Protein AF-A0A8C5RPC0-F1 (afdb_monomer)

Organism: Laticauda laticaudata (NCBI:txid8630)

pLDDT: mean 81.7, std 13.79, range [37.16, 93.25]

Solvent-accessible surface area (backbone atoms only — not comparable to full-atom values): 6625 Å² total; per-residue (Å²): 135,62,69,68,51,56,52,49,50,53,52,47,67,56,48,51,57,50,50,48,52,50,52,52,57,62,66,57,53,70,77,71,58,96,79,59,61,38,75,39,79,45,80,39,41,80,82,69,53,46,61,59,50,50,57,53,56,67,73,53,63,81,51,57,27,46,32,38,38,38,34,34,68,88,19,61,70,55,50,54,51,50,52,56,49,50,55,62,43,36,78,78,39,76,86,63,50,73,48,76,37,55,45,54,96,73,68,95,54,88,66,129

InterPro domains:
  IPR013969 Oligosaccharide biosynthesis protein Alg14-like [PF08660] (40-92)
  IPR013969 Oligosaccharide biosynthesis protein Alg14-like [PTHR12154] (12-91)

Sequence (112 aa):
MEWSFWAKLGVSVLFFPLLILFVLRLLKRHPAAPNADVKLLVVAGSGGHTTEILRLLNSLSKKYCPRHYVLADSDKMSEEKIHSFEQKRAAKYPDSSVSFYTYLSDCSYFVK

Structure (mmCIF, N/CA/C/O backbone):
data_AF-A0A8C5RPC0-F1
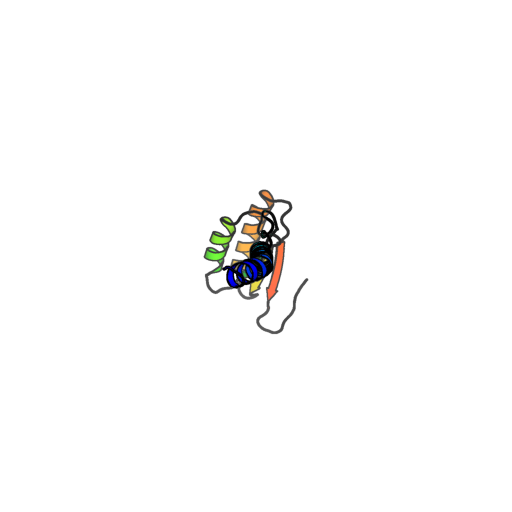#
_entry.id   AF-A0A8C5RPC0-F1
#
loop_
_atom_site.group_PDB
_atom_site.id
_atom_site.type_symbol
_atom_site.label_atom_id
_atom_site.label_alt_id
_atom_site.label_comp_id
_atom_site.label_asym_id
_atom_site.label_entity_id
_atom_site.label_seq_id
_atom_site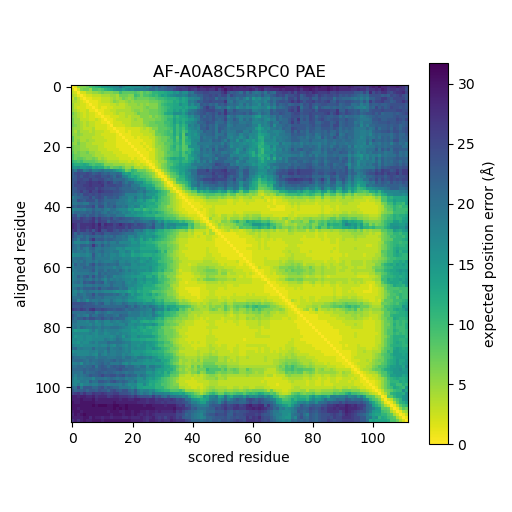.pdbx_PDB_ins_code
_atom_site.Cartn_x
_atom_site.Cartn_y
_atom_site.Cartn_z
_atom_site.occupancy
_atom_site.B_iso_or_equiv
_atom_site.auth_seq_id
_atom_site.auth_comp_id
_atom_site.auth_asym_id
_atom_site.auth_atom_id
_atom_site.pdbx_PDB_model_num
ATOM 1 N N . MET A 1 1 ? 50.118 -1.944 -48.973 1.00 58.25 1 MET A N 1
ATOM 2 C CA . MET A 1 1 ? 49.271 -0.951 -48.285 1.00 58.25 1 MET A CA 1
ATOM 3 C C . MET A 1 1 ? 47.875 -1.527 -48.108 1.00 58.25 1 MET A C 1
ATOM 5 O O . MET A 1 1 ? 47.279 -1.971 -49.079 1.00 58.25 1 MET A O 1
ATOM 9 N N . GLU A 1 2 ? 47.426 -1.564 -46.854 1.00 67.62 2 GLU A N 1
ATOM 10 C CA . GLU A 1 2 ? 46.028 -1.476 -46.404 1.00 67.62 2 GLU A CA 1
ATOM 11 C C . GLU A 1 2 ? 45.009 -2.627 -46.609 1.00 67.62 2 GLU A C 1
ATOM 13 O O . GLU A 1 2 ? 43.829 -2.414 -46.351 1.00 67.62 2 GLU A O 1
ATOM 18 N N . TRP A 1 3 ? 45.378 -3.878 -46.928 1.00 71.56 3 TRP A N 1
ATOM 19 C CA . TRP A 1 3 ? 44.406 -5.003 -46.831 1.00 71.56 3 TRP A CA 1
ATOM 20 C C . TRP A 1 3 ? 43.861 -5.198 -45.406 1.00 71.56 3 TRP A C 1
ATOM 22 O O . TRP A 1 3 ? 42.695 -5.531 -45.195 1.00 71.56 3 TRP A O 1
ATOM 32 N N . SER A 1 4 ? 44.700 -4.917 -44.411 1.00 78.56 4 SER A N 1
ATOM 33 C CA . SER A 1 4 ? 44.324 -4.910 -42.999 1.00 78.56 4 SER A CA 1
ATOM 34 C C . SER A 1 4 ? 43.337 -3.791 -42.654 1.00 78.56 4 SER A C 1
ATOM 36 O O . SER A 1 4 ? 42.554 -3.946 -41.719 1.00 78.56 4 SER A O 1
ATOM 38 N N . PHE A 1 5 ? 43.342 -2.685 -43.401 1.00 82.19 5 PHE A N 1
ATOM 39 C CA . PHE A 1 5 ? 42.429 -1.564 -43.196 1.00 82.19 5 PHE A CA 1
ATOM 40 C C . PHE A 1 5 ? 41.013 -1.930 -43.638 1.00 82.19 5 PHE A C 1
ATOM 42 O O . PHE A 1 5 ? 40.069 -1.791 -42.863 1.00 82.19 5 PHE A O 1
ATOM 49 N N . TRP A 1 6 ? 40.875 -2.509 -44.833 1.00 83.31 6 TRP A N 1
ATOM 50 C CA . TRP A 1 6 ? 39.589 -2.980 -45.352 1.00 83.31 6 TRP A CA 1
ATOM 51 C C . TRP A 1 6 ? 39.000 -4.122 -44.519 1.00 83.31 6 TRP A C 1
ATOM 53 O O . TRP A 1 6 ? 37.798 -4.131 -44.256 1.00 83.31 6 TRP A O 1
ATOM 63 N N . ALA A 1 7 ? 39.839 -5.034 -44.016 1.00 84.00 7 ALA A N 1
ATOM 64 C CA . ALA A 1 7 ? 39.399 -6.088 -43.102 1.00 84.00 7 ALA A CA 1
ATOM 65 C C . ALA A 1 7 ? 38.876 -5.521 -41.767 1.00 84.00 7 ALA A C 1
ATOM 67 O O . ALA A 1 7 ? 37.814 -5.924 -41.293 1.00 84.00 7 ALA A O 1
ATOM 68 N N . LYS A 1 8 ? 39.579 -4.543 -41.178 1.00 84.81 8 LYS A N 1
ATOM 69 C CA . LYS A 1 8 ? 39.144 -3.870 -39.942 1.00 84.81 8 LYS A CA 1
ATOM 70 C C . LYS A 1 8 ? 37.864 -3.063 -40.146 1.00 84.81 8 LYS A C 1
ATOM 72 O O . LYS A 1 8 ? 36.995 -3.090 -39.278 1.00 84.81 8 LYS A O 1
ATOM 77 N N . LEU A 1 9 ? 37.727 -2.388 -41.288 1.00 87.88 9 LEU A N 1
ATOM 78 C CA . LEU A 1 9 ? 36.501 -1.680 -41.650 1.00 87.88 9 LEU A CA 1
ATOM 79 C C . LEU A 1 9 ? 35.321 -2.644 -41.785 1.00 87.88 9 LEU A C 1
ATOM 81 O O . LEU A 1 9 ? 34.273 -2.379 -41.206 1.00 87.88 9 LEU A O 1
ATOM 85 N N . GLY A 1 10 ? 35.499 -3.784 -42.456 1.00 85.25 10 GLY A N 1
ATOM 86 C CA . GLY A 1 10 ? 34.449 -4.797 -42.591 1.00 85.25 10 GLY A CA 1
ATOM 87 C C . GLY A 1 10 ? 33.988 -5.365 -41.246 1.00 85.25 10 GLY A C 1
ATOM 88 O O . GLY A 1 10 ? 32.790 -5.419 -40.973 1.00 85.25 10 GLY A O 1
ATOM 89 N N . VAL A 1 11 ? 34.930 -5.723 -40.365 1.00 85.94 11 VAL A N 1
ATOM 90 C CA . VAL A 1 11 ? 34.608 -6.234 -39.020 1.00 85.94 11 VAL A CA 1
ATOM 91 C C . VAL A 1 11 ? 33.934 -5.158 -38.167 1.00 85.94 11 VAL A C 1
ATOM 93 O O . VAL A 1 11 ? 32.940 -5.444 -37.506 1.00 85.94 11 VAL A O 1
ATOM 96 N N . SER A 1 12 ? 34.417 -3.915 -38.216 1.00 87.50 12 SER A N 1
ATOM 97 C CA . SER A 1 12 ? 33.817 -2.789 -37.491 1.00 87.50 12 SER A CA 1
ATOM 98 C C . SER A 1 12 ? 32.385 -2.513 -37.959 1.00 87.50 12 SER A C 1
ATOM 100 O O . SER A 1 12 ? 31.479 -2.406 -37.137 1.00 87.50 12 SER A O 1
ATOM 102 N N . VAL A 1 13 ? 32.145 -2.502 -39.274 1.00 89.88 13 VAL A N 1
ATOM 103 C CA . VAL A 1 13 ? 30.812 -2.291 -39.862 1.00 89.88 13 VAL A CA 1
ATOM 104 C C . VAL A 1 13 ? 29.832 -3.404 -39.493 1.00 89.88 13 VAL A C 1
ATOM 106 O O . VAL A 1 13 ? 28.640 -3.133 -39.416 1.00 89.88 13 VAL A O 1
ATOM 109 N N . LEU A 1 14 ? 30.292 -4.628 -39.216 1.00 86.25 14 LEU A N 1
ATOM 110 C CA . LEU A 1 14 ? 29.420 -5.713 -38.753 1.00 86.25 14 LEU A CA 1
ATOM 111 C C . LEU A 1 14 ? 29.203 -5.680 -37.229 1.00 86.25 14 LEU A C 1
ATOM 113 O O . LEU A 1 14 ? 28.090 -5.882 -36.743 1.00 86.25 14 LEU A O 1
ATOM 117 N N . PHE A 1 15 ? 30.259 -5.408 -36.463 1.00 88.69 15 PHE A N 1
ATOM 118 C CA . PHE A 1 15 ? 30.241 -5.478 -35.001 1.00 88.69 15 PHE A CA 1
ATOM 119 C C . PHE A 1 15 ? 29.575 -4.256 -34.362 1.00 88.69 15 PHE A C 1
ATOM 121 O O . PHE A 1 15 ? 28.863 -4.386 -33.369 1.00 88.69 15 PHE A O 1
ATOM 128 N N . PHE A 1 16 ? 29.759 -3.070 -34.941 1.00 89.25 16 PHE A N 1
ATOM 129 C CA . PHE A 1 16 ? 29.185 -1.821 -34.446 1.00 89.25 16 PHE A CA 1
ATOM 130 C C . PHE A 1 16 ? 27.643 -1.807 -34.462 1.00 89.25 16 PHE A C 1
ATOM 132 O O . PHE A 1 16 ? 27.062 -1.495 -33.422 1.00 89.25 16 PHE A O 1
ATOM 139 N N . PRO A 1 17 ? 26.932 -2.209 -35.540 1.00 90.50 17 PRO A N 1
ATOM 140 C CA . PRO A 1 17 ? 25.475 -2.316 -35.505 1.00 90.50 17 PRO A CA 1
ATOM 141 C C . PRO A 1 17 ? 24.997 -3.452 -34.597 1.00 90.50 17 PRO A C 1
ATOM 143 O O . PRO A 1 17 ? 23.963 -3.297 -33.956 1.00 90.50 17 PRO A O 1
ATOM 146 N N . LEU A 1 18 ? 25.740 -4.560 -34.471 1.00 90.50 18 LEU A N 1
ATOM 147 C CA . LEU A 1 18 ? 25.431 -5.619 -33.500 1.00 90.50 18 LEU A CA 1
ATOM 148 C C . LEU A 1 18 ? 25.525 -5.107 -32.057 1.00 90.50 18 LEU A C 1
ATOM 150 O O . LEU A 1 18 ? 24.620 -5.358 -31.261 1.00 90.50 18 LEU A O 1
ATOM 154 N N . LEU A 1 19 ? 26.570 -4.342 -31.734 1.00 90.06 19 LEU A N 1
ATOM 155 C CA . LEU A 1 19 ? 26.754 -3.711 -30.429 1.00 90.06 19 LEU A CA 1
ATOM 156 C C . LEU A 1 19 ? 25.667 -2.664 -30.165 1.00 90.06 19 LEU A C 1
ATOM 158 O O . LEU A 1 19 ? 25.077 -2.664 -29.088 1.00 90.06 19 LEU A O 1
ATOM 162 N N . ILE A 1 20 ? 25.343 -1.826 -31.154 1.00 90.06 20 ILE A N 1
ATOM 163 C CA . ILE A 1 20 ? 24.242 -0.860 -31.059 1.00 90.06 20 ILE A CA 1
ATOM 164 C C . ILE A 1 20 ? 22.918 -1.588 -30.828 1.00 90.06 20 ILE A C 1
ATOM 166 O O . ILE A 1 20 ? 22.184 -1.226 -29.917 1.00 90.06 20 ILE A O 1
ATOM 170 N N . LEU A 1 21 ? 22.607 -2.640 -31.588 1.00 89.62 21 LEU A N 1
ATOM 171 C CA . LEU A 1 21 ? 21.383 -3.423 -31.406 1.00 89.62 21 LEU A CA 1
ATOM 172 C C . LEU A 1 21 ? 21.338 -4.096 -30.031 1.00 89.62 21 LEU A C 1
ATOM 174 O O . LEU A 1 21 ? 20.282 -4.108 -29.400 1.00 89.62 21 LEU A O 1
ATOM 178 N N . PHE A 1 22 ? 22.460 -4.626 -29.545 1.00 88.81 22 PHE A N 1
ATOM 179 C CA . PHE A 1 22 ? 22.569 -5.222 -28.215 1.00 88.81 22 PHE A CA 1
ATOM 180 C C . PHE A 1 22 ? 22.325 -4.184 -27.113 1.00 88.81 22 PHE A C 1
ATOM 182 O O . PHE A 1 22 ? 21.480 -4.395 -26.244 1.00 88.81 22 PHE A O 1
ATOM 189 N N . VAL A 1 23 ? 22.976 -3.022 -27.199 1.00 89.00 23 VAL A N 1
ATOM 190 C CA . VAL A 1 23 ? 22.792 -1.905 -26.262 1.00 89.00 23 VAL A CA 1
ATOM 191 C C . VAL A 1 23 ? 21.365 -1.364 -26.329 1.00 89.00 23 VAL A C 1
ATOM 193 O O . VAL A 1 23 ? 20.744 -1.175 -25.290 1.00 89.00 23 VAL A O 1
ATOM 196 N N . LEU A 1 24 ? 20.783 -1.201 -27.519 1.00 86.06 24 LEU A N 1
ATOM 197 C CA . LEU A 1 24 ? 19.386 -0.794 -27.684 1.00 86.06 24 LEU A CA 1
ATOM 198 C C . LEU A 1 24 ? 18.414 -1.829 -27.111 1.00 86.06 24 LEU A C 1
ATOM 200 O O . LEU A 1 24 ? 17.385 -1.442 -26.568 1.00 86.06 24 LEU A O 1
ATOM 204 N N . ARG A 1 25 ? 18.714 -3.132 -27.181 1.00 84.94 25 ARG A N 1
ATOM 205 C CA . ARG A 1 25 ? 17.908 -4.171 -26.517 1.00 84.94 25 ARG A CA 1
ATOM 206 C C . ARG A 1 25 ? 18.032 -4.115 -24.994 1.00 84.94 25 ARG A C 1
ATOM 208 O O . ARG A 1 25 ? 17.025 -4.298 -24.318 1.00 84.94 25 ARG A O 1
ATOM 215 N N . LEU A 1 26 ? 19.219 -3.824 -24.461 1.00 80.81 26 LEU A N 1
ATOM 216 C CA . LEU A 1 26 ? 19.425 -3.636 -23.020 1.00 80.81 26 LEU A CA 1
ATOM 217 C C . LEU A 1 26 ? 18.770 -2.347 -22.498 1.00 80.81 26 LEU A C 1
ATOM 219 O O . LEU A 1 26 ? 18.200 -2.351 -21.408 1.00 80.81 26 LEU A O 1
ATOM 223 N N . LEU A 1 27 ? 18.801 -1.267 -23.282 1.00 75.50 27 LEU A N 1
ATOM 224 C CA . LEU A 1 27 ? 18.148 0.013 -22.981 1.00 75.50 27 LEU A CA 1
ATOM 225 C C . LEU A 1 27 ? 16.631 -0.034 -23.196 1.00 75.50 27 LEU A C 1
ATOM 227 O O . LEU A 1 27 ? 15.900 0.674 -22.515 1.00 75.50 27 LEU A O 1
ATOM 231 N N . LYS A 1 28 ? 16.138 -0.924 -24.067 1.00 70.75 28 LYS A N 1
ATOM 232 C CA . LYS A 1 28 ? 14.721 -1.316 -24.155 1.00 70.75 28 LYS A CA 1
ATOM 233 C C . LYS A 1 28 ? 14.261 -2.168 -22.965 1.00 70.75 28 LYS A C 1
ATOM 235 O O . LYS A 1 28 ? 13.198 -2.784 -23.044 1.00 70.75 28 LYS A O 1
ATOM 240 N N . ARG A 1 29 ? 14.999 -2.202 -21.846 1.00 59.97 29 ARG A N 1
ATOM 241 C CA . ARG A 1 29 ? 14.388 -2.539 -20.556 1.00 59.97 29 ARG A CA 1
ATOM 242 C C . ARG A 1 29 ? 13.195 -1.612 -20.391 1.00 59.97 29 ARG A C 1
ATOM 244 O O . ARG A 1 29 ? 13.364 -0.400 -20.321 1.00 59.97 29 ARG A O 1
ATOM 251 N N . HIS A 1 30 ? 12.013 -2.220 -20.466 1.00 57.56 30 HIS A N 1
ATOM 252 C CA . HIS A 1 30 ? 10.717 -1.563 -20.470 1.00 57.56 30 HIS A CA 1
ATOM 253 C C . HIS A 1 30 ? 10.750 -0.312 -19.592 1.00 57.56 30 HIS A C 1
ATOM 255 O O . HIS A 1 30 ? 11.093 -0.448 -18.413 1.00 57.56 30 HIS A O 1
ATOM 261 N N . PRO A 1 31 ? 10.389 0.883 -20.103 1.00 56.97 31 PRO A N 1
ATOM 262 C CA . PRO A 1 31 ? 10.024 1.953 -19.197 1.00 56.97 31 PRO A CA 1
ATOM 263 C C . PRO A 1 31 ? 8.895 1.374 -18.349 1.00 56.97 31 PRO A C 1
ATOM 265 O O . PRO A 1 31 ? 7.819 1.080 -18.875 1.00 56.97 31 PRO A O 1
ATOM 268 N N . ALA A 1 32 ? 9.180 1.091 -17.073 1.00 58.53 32 ALA A N 1
ATOM 269 C CA . ALA A 1 32 ? 8.160 0.720 -16.110 1.00 58.53 32 ALA A CA 1
ATOM 270 C C . ALA A 1 32 ? 7.110 1.813 -16.246 1.00 58.53 32 ALA A C 1
ATOM 272 O O . ALA A 1 32 ? 7.444 2.987 -16.067 1.00 58.53 32 ALA A O 1
ATOM 273 N N . ALA A 1 33 ? 5.931 1.446 -16.759 1.00 61.69 33 ALA A N 1
ATOM 274 C CA . ALA A 1 33 ? 4.995 2.430 -17.267 1.00 61.69 33 ALA A CA 1
ATOM 275 C C . ALA A 1 33 ? 4.810 3.492 -16.174 1.00 61.69 33 ALA A C 1
ATOM 277 O O . ALA A 1 33 ? 4.496 3.126 -15.039 1.00 61.69 33 ALA A O 1
ATOM 278 N N . PRO A 1 34 ? 5.059 4.782 -16.461 1.00 60.59 34 PRO A N 1
ATOM 279 C CA . PRO A 1 34 ? 5.201 5.802 -15.418 1.00 60.59 34 PRO A CA 1
ATOM 280 C C . PRO A 1 34 ? 3.937 5.962 -14.554 1.00 60.59 34 PRO A C 1
ATOM 282 O O . PRO A 1 34 ? 3.980 6.574 -13.484 1.00 60.59 34 PRO A O 1
ATOM 285 N N . ASN A 1 35 ? 2.822 5.372 -14.994 1.00 61.50 35 ASN A N 1
ATOM 286 C CA . ASN A 1 35 ? 1.520 5.369 -14.344 1.00 61.50 35 ASN A CA 1
ATOM 287 C C . ASN A 1 35 ? 0.907 3.963 -14.217 1.00 61.50 35 ASN A C 1
ATOM 289 O O . ASN A 1 35 ? -0.311 3.856 -14.138 1.00 61.50 35 ASN A O 1
ATOM 293 N N . ALA A 1 36 ? 1.708 2.891 -14.232 1.00 68.25 36 ALA A N 1
ATOM 294 C CA . ALA A 1 36 ? 1.175 1.581 -13.875 1.00 68.25 36 ALA A CA 1
ATOM 295 C C . ALA A 1 36 ? 0.844 1.549 -12.382 1.00 68.25 36 ALA A C 1
ATOM 297 O O . ALA A 1 36 ? 1.677 1.877 -11.534 1.00 68.25 36 ALA A O 1
ATOM 298 N N . ASP A 1 37 ? -0.380 1.131 -12.097 1.00 82.31 37 ASP A N 1
ATOM 299 C CA . ASP A 1 37 ? -0.835 0.829 -10.755 1.00 82.31 37 ASP A CA 1
ATOM 300 C C . ASP A 1 37 ? -0.053 -0.377 -10.201 1.00 82.31 37 ASP A C 1
ATOM 302 O O . ASP A 1 37 ? 0.082 -1.425 -10.842 1.00 82.31 37 ASP A O 1
ATOM 306 N N . VAL A 1 38 ? 0.520 -0.199 -9.012 1.00 87.81 38 VAL A N 1
ATOM 307 C CA . VAL A 1 38 ? 1.326 -1.185 -8.296 1.00 87.81 38 VAL A CA 1
ATOM 308 C C . VAL A 1 38 ? 0.444 -1.886 -7.272 1.00 87.81 38 VAL A C 1
ATOM 310 O O . VAL A 1 38 ? -0.068 -1.269 -6.337 1.00 87.81 38 VAL A O 1
ATOM 313 N N . LYS A 1 39 ? 0.319 -3.205 -7.416 1.00 89.62 39 LYS A N 1
ATOM 314 C CA . LYS A 1 39 ? -0.374 -4.056 -6.445 1.00 89.62 39 LYS A CA 1
ATOM 315 C C . LYS A 1 39 ? 0.409 -4.084 -5.136 1.00 89.62 39 LYS A C 1
ATOM 317 O O . LYS A 1 39 ? 1.610 -4.350 -5.146 1.00 89.62 39 LYS A O 1
ATOM 322 N N . LEU A 1 40 ? -0.272 -3.841 -4.023 1.00 91.25 40 LEU A N 1
ATOM 323 C CA . LEU A 1 40 ? 0.345 -3.764 -2.703 1.00 91.25 40 LEU A CA 1
ATOM 324 C C . LEU A 1 40 ? -0.315 -4.770 -1.757 1.00 91.25 40 LEU A C 1
ATOM 326 O O . LEU A 1 40 ? -1.534 -4.796 -1.631 1.00 91.25 40 LEU A O 1
ATOM 330 N N . LEU A 1 41 ? 0.500 -5.600 -1.107 1.00 92.50 41 LEU A N 1
ATOM 331 C CA . LEU A 1 41 ? 0.076 -6.572 -0.101 1.00 92.50 41 LEU A CA 1
ATOM 332 C C . LEU A 1 41 ? 0.600 -6.124 1.263 1.00 92.50 41 LEU A C 1
ATOM 334 O O . LEU A 1 41 ? 1.785 -5.822 1.399 1.00 92.50 41 LEU A O 1
ATOM 338 N N . VAL A 1 42 ? -0.271 -6.091 2.261 1.00 90.94 42 VAL A N 1
ATOM 339 C CA . VAL A 1 42 ? 0.047 -5.691 3.631 1.00 90.94 42 VAL A CA 1
ATOM 340 C C . VAL A 1 42 ? -0.330 -6.826 4.552 1.00 90.94 42 VAL A C 1
ATOM 342 O O . VAL A 1 42 ? -1.481 -7.240 4.569 1.00 90.94 42 VAL A O 1
ATOM 345 N N . VAL A 1 43 ? 0.629 -7.297 5.337 1.00 90.06 43 VAL A N 1
ATOM 346 C CA . VAL A 1 43 ? 0.400 -8.298 6.378 1.00 90.06 43 VAL A CA 1
ATOM 347 C C . VAL A 1 43 ? 0.429 -7.586 7.725 1.00 90.06 43 VAL A C 1
ATOM 349 O O . VAL A 1 43 ? 1.385 -6.864 8.012 1.00 90.06 43 VAL A O 1
ATOM 352 N N . ALA A 1 44 ? -0.610 -7.762 8.533 1.00 89.31 44 ALA A N 1
ATOM 353 C CA . ALA A 1 44 ? -0.741 -7.155 9.850 1.00 89.31 44 ALA A CA 1
ATOM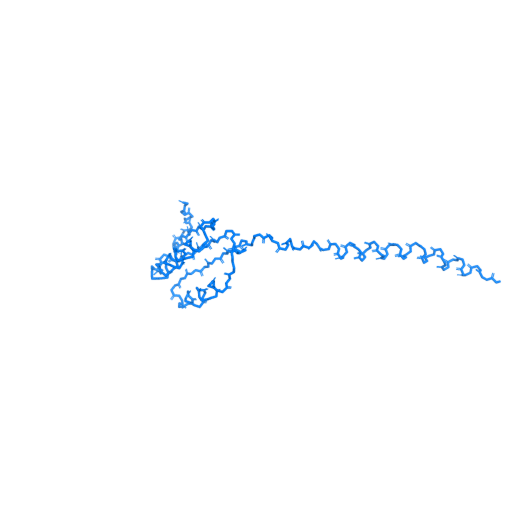 354 C C . ALA A 1 44 ? -1.155 -8.191 10.902 1.00 89.31 44 ALA A C 1
ATOM 356 O O . ALA A 1 44 ? -1.913 -9.120 10.627 1.00 89.31 44 ALA A O 1
ATOM 357 N N . GLY A 1 45 ? -0.643 -8.017 12.117 1.00 86.69 45 GLY A N 1
ATOM 358 C CA . GLY A 1 45 ? -0.878 -8.895 13.260 1.00 86.69 45 GLY A CA 1
ATOM 359 C C . GLY A 1 45 ? -0.290 -8.301 14.542 1.00 86.69 45 GLY A C 1
ATOM 360 O O . GLY A 1 45 ? 0.317 -7.228 14.509 1.00 86.69 45 GLY A O 1
ATOM 361 N N . SER A 1 46 ? -0.426 -9.016 15.664 1.00 79.56 46 SER A N 1
ATOM 362 C CA . SER A 1 46 ? -0.248 -8.479 17.030 1.00 79.56 46 SER A CA 1
ATOM 363 C C . SER A 1 46 ? 1.176 -8.066 17.415 1.00 79.56 46 SER A C 1
ATOM 365 O O . SER A 1 46 ? 1.394 -7.586 18.526 1.00 79.56 46 SER A O 1
ATOM 367 N N . GLY A 1 47 ? 2.152 -8.209 16.516 1.00 76.50 47 GLY A N 1
ATOM 368 C CA . GLY A 1 47 ? 3.570 -7.902 16.740 1.00 76.50 47 GLY A CA 1
ATOM 369 C C . GLY A 1 47 ? 3.911 -6.413 16.886 1.00 76.50 47 GLY A C 1
ATOM 370 O O . GLY A 1 47 ? 5.079 -6.056 16.814 1.00 76.50 47 GLY A O 1
ATOM 371 N N . GLY A 1 48 ? 2.922 -5.529 17.044 1.00 79.69 48 GLY A N 1
ATOM 372 C CA . GLY A 1 48 ? 3.124 -4.100 17.306 1.00 79.69 48 GLY A CA 1
ATOM 373 C C . GLY A 1 48 ? 3.470 -3.245 16.084 1.00 79.69 48 GLY A C 1
ATOM 374 O O . GLY A 1 48 ? 3.300 -2.037 16.154 1.00 79.69 48 GLY A O 1
ATOM 375 N N . HIS A 1 49 ? 3.855 -3.843 14.953 1.00 88.44 49 HIS A N 1
ATOM 376 C CA . HIS A 1 49 ? 4.316 -3.112 13.763 1.00 88.44 49 HIS A CA 1
ATOM 377 C C . HIS A 1 49 ? 3.216 -2.520 12.872 1.00 88.44 49 HIS A C 1
ATOM 379 O O . HIS A 1 49 ? 3.503 -1.747 11.951 1.00 88.44 49 HIS A O 1
ATOM 385 N N . THR A 1 50 ? 1.947 -2.867 13.103 1.00 90.06 50 THR A N 1
ATOM 386 C CA . THR A 1 50 ? 0.824 -2.387 12.282 1.00 90.06 50 THR A CA 1
ATOM 387 C C . THR A 1 50 ? 0.788 -0.859 12.209 1.00 90.06 50 THR A C 1
ATOM 389 O O . THR A 1 50 ? 0.470 -0.288 11.167 1.00 90.06 50 THR A O 1
ATOM 392 N N . THR A 1 51 ? 1.145 -0.169 13.292 1.00 89.62 51 THR A N 1
ATOM 393 C CA . THR A 1 51 ? 1.141 1.297 13.349 1.00 89.62 51 THR A CA 1
ATOM 394 C C . THR A 1 51 ? 2.190 1.93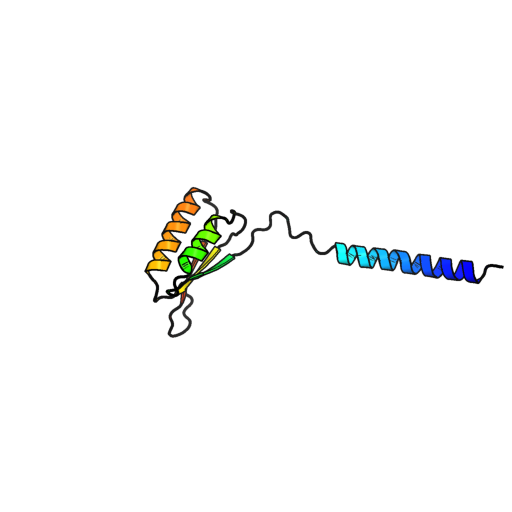9 12.449 1.00 89.62 51 THR A C 1
ATOM 396 O O . THR A 1 51 ? 1.897 2.922 11.764 1.00 89.62 51 THR A O 1
ATOM 399 N N . GLU A 1 52 ? 3.395 1.384 12.406 1.00 92.06 52 GLU A N 1
ATOM 400 C CA . GLU A 1 52 ? 4.497 1.832 11.559 1.00 92.06 52 GLU A CA 1
ATOM 401 C C . GLU A 1 52 ? 4.160 1.583 10.090 1.00 92.06 52 GLU A C 1
ATOM 403 O O . GLU A 1 52 ? 4.363 2.462 9.249 1.00 92.06 52 GLU A O 1
ATOM 408 N N . ILE A 1 53 ? 3.554 0.429 9.797 1.00 92.62 53 ILE A N 1
ATOM 409 C CA . ILE A 1 53 ? 3.060 0.087 8.462 1.00 92.62 53 ILE A CA 1
ATOM 410 C C . ILE A 1 53 ? 1.972 1.073 8.025 1.00 92.62 53 ILE A C 1
ATOM 412 O O . ILE A 1 53 ? 2.062 1.635 6.936 1.00 92.62 53 ILE A O 1
ATOM 416 N 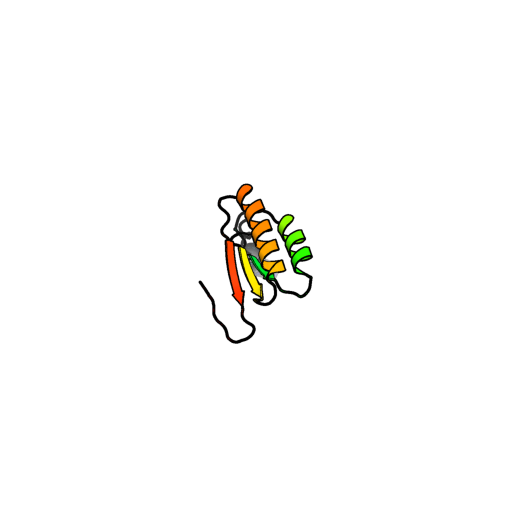N . LEU A 1 54 ? 0.979 1.366 8.868 1.00 92.19 54 LEU A N 1
ATOM 417 C CA . LEU A 1 54 ? -0.063 2.353 8.558 1.00 92.19 54 LEU A CA 1
ATOM 418 C C . LEU A 1 54 ? 0.516 3.756 8.335 1.00 92.19 54 LEU A C 1
ATOM 420 O O . LEU A 1 54 ? 0.092 4.473 7.424 1.00 92.19 54 LEU A O 1
ATOM 424 N N . ARG A 1 55 ? 1.524 4.145 9.122 1.00 91.94 55 ARG A N 1
ATOM 425 C CA . ARG A 1 55 ? 2.230 5.420 8.942 1.00 91.94 55 ARG A CA 1
ATOM 426 C C . ARG A 1 55 ? 2.949 5.481 7.594 1.00 91.94 55 ARG A C 1
ATOM 428 O O . ARG A 1 55 ? 2.908 6.526 6.945 1.00 91.94 55 ARG A O 1
ATOM 435 N N . LEU A 1 56 ? 3.560 4.379 7.161 1.00 92.69 56 LEU A N 1
ATOM 436 C CA . LEU A 1 56 ? 4.166 4.254 5.836 1.00 92.69 56 LEU A CA 1
ATOM 437 C C . LEU A 1 56 ? 3.104 4.309 4.727 1.00 92.69 56 LEU A C 1
ATOM 439 O O . LEU A 1 56 ? 3.238 5.079 3.783 1.00 92.69 56 LEU A O 1
ATOM 443 N N . LEU A 1 57 ? 2.007 3.561 4.851 1.00 91.75 57 LEU A N 1
ATOM 444 C CA . LEU A 1 57 ? 0.916 3.554 3.868 1.00 91.75 57 LEU A CA 1
ATOM 445 C C . LEU A 1 57 ? 0.287 4.940 3.679 1.00 91.75 57 LEU A C 1
ATOM 447 O O . LEU A 1 57 ? -0.152 5.286 2.579 1.00 91.75 57 LEU A O 1
ATOM 451 N N . ASN A 1 58 ? 0.269 5.760 4.730 1.00 90.94 58 ASN A N 1
ATOM 452 C CA . ASN A 1 58 ? -0.233 7.127 4.655 1.00 90.94 58 ASN A CA 1
ATOM 453 C C . ASN A 1 58 ? 0.605 8.028 3.731 1.00 90.94 58 ASN A C 1
ATOM 455 O O . ASN A 1 58 ? 0.050 8.931 3.104 1.00 90.94 58 ASN A O 1
ATOM 459 N N . SER A 1 59 ? 1.916 7.788 3.612 1.00 90.12 59 SER A N 1
ATOM 460 C CA . SER A 1 59 ? 2.782 8.553 2.704 1.00 90.12 59 SER A CA 1
ATOM 461 C C . SER A 1 59 ? 2.741 8.044 1.258 1.00 90.12 59 SER A C 1
ATOM 463 O O . SER A 1 59 ? 3.144 8.765 0.343 1.00 90.12 59 SER A O 1
ATOM 465 N N . LEU A 1 60 ? 2.207 6.840 1.019 1.00 89.50 60 LEU A N 1
ATOM 466 C CA . LEU A 1 60 ? 2.046 6.285 -0.325 1.00 89.50 60 LEU A CA 1
ATOM 467 C C . LEU A 1 60 ? 0.883 6.939 -1.086 1.00 89.50 60 LEU A C 1
ATOM 469 O O . LEU A 1 60 ? -0.175 7.248 -0.530 1.00 89.50 60 LEU A O 1
ATOM 473 N N . SER A 1 61 ? 1.049 7.094 -2.401 1.00 87.56 61 SER A N 1
ATOM 474 C CA . SER A 1 61 ? 0.063 7.700 -3.310 1.00 87.56 61 SER A CA 1
ATOM 475 C C . SER A 1 61 ? -1.006 6.704 -3.802 1.00 87.56 61 SER A C 1
ATOM 477 O O . SER A 1 61 ? -0.962 5.515 -3.484 1.00 87.56 61 SER A O 1
ATOM 479 N N . LYS A 1 62 ? -1.983 7.175 -4.599 1.00 86.38 62 LYS A N 1
ATOM 480 C CA . LYS A 1 62 ? -3.035 6.329 -5.213 1.00 86.38 62 LYS A CA 1
ATOM 481 C C . LYS A 1 62 ? -2.469 5.247 -6.145 1.00 86.38 62 LYS A C 1
ATOM 483 O O . LYS A 1 62 ? -3.122 4.229 -6.306 1.00 86.38 62 LYS A O 1
ATOM 488 N N . LYS A 1 63 ? -1.249 5.414 -6.678 1.00 87.06 63 LYS A N 1
ATOM 489 C CA . LYS A 1 63 ? -0.608 4.443 -7.588 1.00 87.06 63 LYS A CA 1
ATOM 490 C C . LYS A 1 63 ? -0.434 3.055 -6.971 1.00 87.06 63 LYS A C 1
ATOM 492 O O . LYS A 1 63 ? -0.274 2.089 -7.694 1.00 87.06 63 LYS A O 1
ATOM 497 N N . TYR A 1 64 ? -0.455 2.945 -5.645 1.00 88.25 64 TYR A N 1
ATOM 498 C CA . TYR A 1 64 ? -0.378 1.668 -4.943 1.00 88.25 64 TYR A CA 1
ATOM 499 C C . TYR A 1 64 ? -1.786 1.093 -4.726 1.00 88.25 64 TYR A C 1
ATOM 501 O O . TYR A 1 64 ? -2.282 1.057 -3.595 1.00 88.25 64 TYR A O 1
ATOM 509 N N . CYS A 1 65 ? -2.459 0.748 -5.825 1.00 84.06 65 CYS A N 1
ATOM 510 C CA . CYS A 1 65 ? -3.744 0.048 -5.861 1.00 84.06 65 CYS A C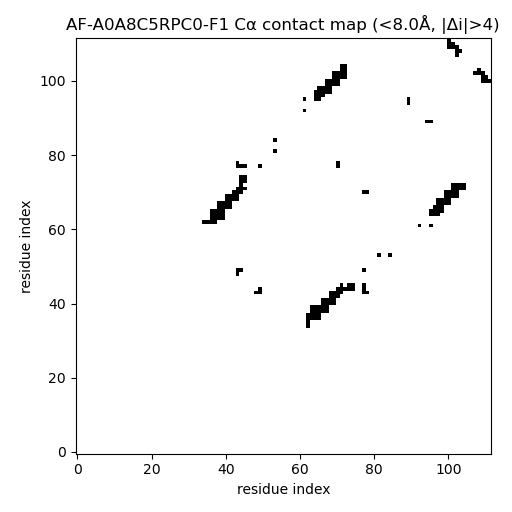A 1
ATOM 511 C C . CYS A 1 65 ? -3.675 -1.086 -6.904 1.00 84.06 65 CYS A C 1
ATOM 513 O O . CYS A 1 65 ? -2.927 -0.959 -7.866 1.00 84.06 65 CYS A O 1
ATOM 515 N N . PRO A 1 66 ? -4.448 -2.178 -6.771 1.00 89.12 66 PRO A N 1
ATOM 516 C CA . PRO A 1 66 ? -5.232 -2.582 -5.602 1.00 89.12 66 PRO A CA 1
ATOM 517 C C . PRO A 1 66 ? -4.367 -2.839 -4.358 1.00 89.12 66 PRO A C 1
ATOM 519 O O . PRO A 1 66 ? -3.196 -3.218 -4.472 1.00 89.12 66 PRO A O 1
ATOM 522 N N . ARG A 1 67 ? -4.954 -2.639 -3.172 1.00 91.31 67 ARG A N 1
ATOM 523 C CA . ARG A 1 67 ? -4.342 -2.986 -1.877 1.00 91.31 67 ARG A CA 1
ATOM 524 C C . ARG A 1 67 ? -4.999 -4.234 -1.298 1.00 91.31 67 ARG A C 1
ATOM 526 O O . ARG A 1 67 ? -6.220 -4.310 -1.217 1.00 91.31 67 ARG A O 1
ATOM 533 N N . HIS A 1 68 ? -4.195 -5.194 -0.873 1.00 92.19 68 HIS A N 1
ATOM 534 C CA . HIS A 1 68 ? -4.647 -6.429 -0.249 1.00 92.19 68 HIS A CA 1
ATOM 535 C C . HIS A 1 68 ? -4.116 -6.488 1.180 1.00 92.19 68 HIS A C 1
ATOM 537 O O . HIS A 1 68 ? -2.909 -6.403 1.390 1.00 92.19 68 HIS A O 1
ATOM 543 N N . TYR A 1 69 ? -5.009 -6.624 2.150 1.00 91.12 69 TYR A N 1
ATOM 544 C CA . TYR A 1 69 ? -4.678 -6.737 3.563 1.00 91.12 69 TYR A CA 1
ATOM 545 C C . TYR A 1 69 ? -4.821 -8.179 4.015 1.00 91.12 69 TYR A C 1
ATOM 547 O O . TYR A 1 69 ? -5.811 -8.830 3.708 1.00 91.12 69 TYR A O 1
ATOM 555 N N . VAL A 1 70 ? -3.825 -8.659 4.740 1.00 90.69 70 VAL A N 1
ATOM 556 C CA . VAL A 1 70 ? -3.751 -9.986 5.331 1.00 90.69 70 VAL A CA 1
ATOM 557 C C . VAL A 1 70 ? -3.644 -9.791 6.834 1.00 90.69 70 VAL A C 1
ATOM 559 O O . VAL A 1 70 ? -2.649 -9.258 7.317 1.00 90.69 70 VAL A O 1
ATOM 562 N N . LEU A 1 71 ? -4.688 -10.167 7.555 1.00 88.75 71 LEU A N 1
ATOM 563 C CA . LEU A 1 71 ? -4.864 -9.907 8.975 1.00 88.75 71 LEU A CA 1
ATOM 564 C C . LEU A 1 71 ? -4.755 -11.216 9.754 1.00 88.75 71 LEU A C 1
ATOM 566 O O . LEU A 1 71 ? -5.310 -12.237 9.346 1.00 88.75 71 LEU A O 1
ATOM 570 N N . ALA A 1 72 ? -4.042 -11.193 10.874 1.00 87.75 72 ALA A N 1
ATOM 571 C CA . ALA A 1 72 ? -4.069 -12.293 11.828 1.00 87.75 72 ALA A CA 1
ATOM 572 C C . ALA A 1 72 ? -5.395 -12.278 12.605 1.00 87.75 72 ALA A C 1
ATOM 574 O O . ALA A 1 72 ? -5.761 -11.244 13.160 1.00 87.75 72 ALA A O 1
ATOM 575 N N . ASP A 1 73 ? -6.065 -13.429 12.712 1.00 84.12 73 ASP A N 1
ATOM 576 C CA . ASP A 1 73 ? -7.327 -13.566 13.468 1.00 84.12 73 ASP A CA 1
ATOM 577 C C . ASP A 1 73 ? -7.188 -13.168 14.955 1.00 84.12 73 ASP A C 1
ATOM 579 O O . ASP A 1 73 ? -8.120 -12.683 15.596 1.00 84.12 73 ASP A O 1
ATOM 583 N N . SER A 1 74 ? -5.979 -13.302 15.507 1.00 82.62 74 SER A N 1
ATOM 584 C CA . SER A 1 74 ? -5.673 -12.916 16.885 1.00 82.62 74 SER A CA 1
ATOM 585 C C . SER A 1 74 ? -5.608 -11.401 17.125 1.00 82.62 74 SER A C 1
ATOM 587 O O . SER A 1 74 ? -5.624 -10.985 18.285 1.00 82.62 74 SER A O 1
ATOM 589 N N . ASP A 1 75 ? -5.532 -10.562 16.084 1.00 83.75 75 ASP A N 1
ATOM 590 C CA . ASP A 1 75 ? -5.291 -9.119 16.219 1.00 83.75 75 ASP A CA 1
ATOM 591 C C . ASP A 1 75 ? -6.418 -8.235 15.662 1.00 83.75 75 ASP A C 1
ATOM 593 O O . ASP A 1 75 ? -6.265 -7.490 14.687 1.00 83.75 75 ASP A O 1
ATOM 597 N N . LYS A 1 76 ? -7.547 -8.257 16.376 1.00 85.25 76 LYS A N 1
ATOM 598 C CA . LYS A 1 76 ? -8.727 -7.418 16.104 1.00 85.25 76 LYS A CA 1
ATOM 599 C C . LYS A 1 76 ? -8.448 -5.917 16.214 1.00 85.25 76 LYS A C 1
ATOM 601 O O . LYS A 1 76 ? -9.029 -5.115 15.490 1.00 85.25 76 LYS A O 1
ATOM 606 N N . MET A 1 77 ? -7.525 -5.511 17.091 1.00 87.94 77 MET A N 1
ATOM 607 C CA . MET A 1 77 ? -7.183 -4.092 17.244 1.00 87.94 77 MET A CA 1
ATOM 608 C C . MET A 1 77 ? -6.483 -3.545 15.999 1.00 87.94 77 MET A C 1
ATOM 610 O O . MET A 1 77 ? -6.715 -2.400 15.604 1.00 87.94 77 MET A O 1
ATOM 614 N N . SER A 1 78 ? -5.591 -4.328 15.391 1.00 87.06 78 SER A N 1
ATOM 615 C CA . SER A 1 78 ? -4.957 -3.947 14.129 1.00 87.06 78 SER A CA 1
ATOM 616 C C . SER A 1 78 ? -5.941 -3.947 12.967 1.00 87.06 78 SER A C 1
ATOM 618 O O . SER A 1 78 ? -5.884 -3.029 12.149 1.00 87.06 78 SER A O 1
ATOM 620 N N . GLU A 1 79 ? -6.862 -4.909 12.912 1.00 89.88 79 GLU A N 1
ATOM 621 C CA . GLU A 1 79 ? -7.941 -4.946 11.917 1.00 89.88 79 GLU A CA 1
ATOM 622 C C . GLU A 1 79 ? -8.771 -3.653 11.935 1.00 89.88 79 GLU A C 1
ATOM 624 O O . GLU A 1 79 ? -8.873 -2.964 10.915 1.00 89.88 79 GLU A O 1
ATOM 629 N N . GLU A 1 80 ? -9.272 -3.247 13.103 1.00 91.06 80 GLU A N 1
ATOM 630 C CA . GLU A 1 80 ? -10.053 -2.013 13.256 1.00 91.06 80 GLU A CA 1
ATOM 631 C C . GLU A 1 80 ? -9.259 -0.763 12.837 1.00 91.06 80 GLU A C 1
ATOM 633 O O . GLU A 1 80 ? -9.773 0.131 12.148 1.00 91.06 80 GLU A O 1
ATOM 638 N N . LYS A 1 81 ? -7.968 -0.698 13.192 1.00 91.62 81 LYS A N 1
ATOM 639 C CA . LYS A 1 81 ? -7.080 0.403 12.782 1.00 91.62 81 LYS A CA 1
ATOM 640 C C . LYS A 1 81 ? -6.936 0.475 11.265 1.00 91.62 81 LYS A C 1
ATOM 642 O O . LYS A 1 81 ? -7.002 1.572 10.708 1.00 91.62 81 LYS A O 1
ATOM 647 N N . ILE A 1 82 ? -6.767 -0.660 10.595 1.00 92.50 82 ILE A N 1
ATOM 648 C CA . ILE A 1 82 ? -6.626 -0.704 9.137 1.00 92.50 82 ILE A CA 1
ATOM 649 C C . ILE A 1 82 ? -7.950 -0.337 8.459 1.00 92.50 82 ILE A C 1
ATOM 651 O O . ILE A 1 82 ? -7.945 0.472 7.529 1.00 92.50 82 ILE A O 1
ATOM 655 N N . HIS A 1 83 ? -9.086 -0.833 8.952 1.00 92.31 83 HIS A N 1
ATOM 656 C CA . HIS A 1 83 ? -10.400 -0.450 8.430 1.00 92.31 83 HIS A CA 1
ATOM 657 C C . HIS A 1 83 ? -10.642 1.056 8.540 1.00 92.31 83 HIS A C 1
ATOM 659 O O . HIS A 1 83 ? -11.009 1.698 7.554 1.00 92.31 83 HIS A O 1
ATOM 665 N N . SER A 1 84 ? -10.379 1.648 9.708 1.00 93.25 84 SER A N 1
ATOM 666 C CA . SER A 1 84 ? -10.530 3.096 9.895 1.00 93.25 84 SER A CA 1
ATOM 667 C C . SER A 1 84 ? -9.573 3.909 9.010 1.00 93.25 84 SER A C 1
ATOM 669 O O . SER A 1 84 ? -9.933 4.991 8.536 1.00 93.25 84 SER A O 1
ATOM 671 N N . PHE A 1 85 ? -8.368 3.395 8.741 1.00 93.12 85 PHE A N 1
ATOM 672 C CA . PHE A 1 85 ? -7.415 4.009 7.820 1.00 93.12 85 PHE A CA 1
ATOM 673 C C . PHE A 1 85 ? -7.930 3.997 6.375 1.00 93.12 85 PHE A C 1
ATOM 675 O O . PHE A 1 85 ? -7.935 5.043 5.719 1.00 93.12 85 PHE A O 1
ATOM 682 N N . GLU A 1 86 ? -8.408 2.853 5.885 1.00 92.56 86 GLU A N 1
ATOM 683 C CA . GLU A 1 86 ? -8.927 2.744 4.519 1.00 92.56 86 GLU A CA 1
ATOM 684 C C . GLU A 1 86 ? -10.236 3.509 4.326 1.00 92.56 86 GLU A C 1
ATOM 686 O O . GLU A 1 86 ? -10.408 4.131 3.284 1.00 92.56 86 GLU A O 1
ATOM 691 N N . GLN A 1 87 ? -11.111 3.592 5.332 1.00 92.19 87 GLN A N 1
ATOM 692 C CA . GLN A 1 87 ? -12.302 4.451 5.266 1.00 92.19 87 GLN A CA 1
ATOM 693 C C . GLN A 1 87 ? -11.932 5.929 5.069 1.00 92.19 87 GLN A C 1
ATOM 695 O O . GLN A 1 87 ? -12.466 6.599 4.181 1.00 92.19 87 GLN A O 1
ATOM 700 N N . LYS A 1 88 ? -10.963 6.441 5.842 1.00 92.19 88 LYS A N 1
ATOM 701 C CA . LYS A 1 88 ? -10.451 7.815 5.672 1.00 92.19 88 LYS A CA 1
ATOM 702 C C . LYS A 1 88 ? -9.831 8.019 4.291 1.00 92.19 88 LYS A C 1
ATOM 704 O O . LYS A 1 88 ? -9.948 9.093 3.703 1.00 92.19 88 LYS A O 1
ATOM 709 N N . ARG A 1 89 ? -9.162 6.992 3.766 1.00 90.00 89 ARG A N 1
ATOM 710 C CA . ARG A 1 89 ? -8.506 7.030 2.458 1.00 90.00 89 ARG A CA 1
ATOM 711 C C . ARG A 1 89 ? -9.499 6.931 1.299 1.00 90.00 89 ARG A C 1
ATOM 713 O O . ARG A 1 89 ? -9.290 7.618 0.303 1.00 90.00 89 ARG A O 1
ATOM 720 N N . ALA A 1 90 ? -10.582 6.172 1.440 1.00 90.00 90 ALA A N 1
ATOM 721 C CA . ALA A 1 90 ? -11.657 6.050 0.456 1.00 90.00 90 ALA A CA 1
ATOM 722 C C . ALA A 1 90 ? -12.354 7.396 0.208 1.00 90.00 90 ALA A C 1
ATOM 724 O O . ALA A 1 90 ? -12.641 7.732 -0.937 1.00 90.00 90 ALA A O 1
ATOM 725 N N . ALA A 1 91 ? -12.509 8.226 1.247 1.00 89.06 91 ALA A N 1
ATOM 726 C CA . ALA A 1 91 ? -12.998 9.599 1.091 1.00 89.06 91 ALA A CA 1
ATOM 727 C C . ALA A 1 91 ? -12.082 10.467 0.203 1.00 89.06 91 ALA A C 1
ATOM 729 O O . ALA A 1 91 ? -12.551 11.370 -0.484 1.00 89.06 91 ALA A O 1
ATOM 730 N N . LYS A 1 92 ? -10.770 10.192 0.194 1.00 87.94 92 LYS A N 1
ATOM 731 C CA . LYS A 1 92 ? -9.785 10.890 -0.648 1.00 87.94 92 LYS A CA 1
ATOM 732 C C . LYS A 1 92 ? -9.646 10.262 -2.041 1.00 87.94 92 LYS A C 1
ATOM 734 O O . LYS A 1 92 ? -9.337 10.966 -2.999 1.00 87.94 92 LYS A O 1
ATOM 739 N N . TYR A 1 93 ? -9.842 8.948 -2.151 1.00 88.56 93 TYR A N 1
ATOM 740 C CA . TYR A 1 93 ? -9.659 8.166 -3.374 1.00 88.56 93 TYR A CA 1
ATOM 741 C C . TYR A 1 93 ? -10.795 7.137 -3.544 1.00 88.56 93 TYR A C 1
ATOM 743 O O . TYR A 1 93 ? -10.586 5.956 -3.268 1.00 88.56 93 TYR A O 1
ATOM 751 N N . PRO A 1 94 ? -11.977 7.551 -4.029 1.00 84.06 94 PRO A N 1
ATOM 752 C CA . PRO A 1 94 ? -13.154 6.679 -4.094 1.00 84.06 94 PRO A CA 1
ATOM 753 C C . PRO A 1 94 ? -12.977 5.473 -5.032 1.00 84.06 94 PRO A C 1
ATOM 755 O O . PRO A 1 94 ? -13.542 4.419 -4.771 1.00 84.06 94 PRO A O 1
ATOM 758 N N . ASP A 1 95 ? -12.138 5.581 -6.070 1.00 84.19 95 ASP A N 1
ATOM 759 C CA . ASP A 1 95 ? -11.928 4.483 -7.034 1.00 84.19 95 ASP A CA 1
ATOM 760 C C . ASP A 1 95 ? -10.859 3.460 -6.604 1.00 84.19 95 ASP A C 1
ATOM 762 O O . ASP A 1 95 ? -10.475 2.604 -7.402 1.00 84.19 95 ASP A O 1
ATOM 766 N N . SER A 1 96 ? -10.280 3.566 -5.399 1.00 84.69 96 SER A N 1
ATOM 767 C CA . SER A 1 96 ? -9.240 2.616 -4.985 1.00 84.69 96 SER A CA 1
ATOM 768 C C . SER A 1 96 ? -9.835 1.272 -4.575 1.00 84.69 96 SER A C 1
ATOM 770 O O . SER A 1 96 ? -10.631 1.203 -3.643 1.00 84.69 96 SER A O 1
ATOM 772 N N . SER A 1 97 ? -9.388 0.198 -5.221 1.00 88.06 97 SER A N 1
ATOM 773 C CA . SER A 1 97 ? -9.755 -1.174 -4.880 1.00 88.06 97 SER A CA 1
ATOM 774 C C . SER A 1 97 ? -8.952 -1.691 -3.683 1.00 88.06 97 SER A C 1
ATOM 776 O O . SER A 1 97 ? -7.718 -1.620 -3.652 1.00 88.06 97 SER A O 1
ATOM 778 N N . VAL A 1 98 ? -9.667 -2.220 -2.690 1.00 89.12 98 VAL A N 1
ATOM 779 C CA . VAL A 1 98 ? -9.105 -2.774 -1.454 1.00 89.12 98 VAL A CA 1
ATOM 780 C C . VAL A 1 98 ? -9.745 -4.134 -1.176 1.00 89.12 98 VAL A C 1
ATOM 782 O O . VAL A 1 98 ? -10.946 -4.301 -1.378 1.00 89.12 98 VAL A O 1
ATOM 785 N N . SER A 1 99 ? -8.958 -5.109 -0.726 1.00 88.56 99 SER A N 1
ATOM 786 C CA . SER A 1 99 ? -9.452 -6.418 -0.271 1.00 88.56 99 SER A CA 1
ATOM 787 C C . SER A 1 99 ? -8.849 -6.762 1.085 1.00 88.56 99 SER A C 1
ATOM 789 O O . SER A 1 99 ? -7.681 -6.457 1.320 1.00 88.56 99 SER A O 1
ATOM 791 N N . PHE A 1 100 ? -9.624 -7.421 1.940 1.00 88.88 100 PHE A N 1
ATOM 792 C CA . PHE A 1 100 ? -9.213 -7.857 3.273 1.00 88.88 100 PHE A CA 1
ATOM 793 C C . PHE A 1 100 ? -9.308 -9.380 3.352 1.00 88.88 100 PHE A C 1
ATOM 795 O O . PHE A 1 100 ? -10.286 -9.955 2.887 1.00 88.88 100 PHE A O 1
ATOM 802 N N . TYR A 1 101 ? -8.288 -10.013 3.921 1.00 84.38 101 TYR A N 1
ATOM 803 C CA . TYR A 1 101 ? -8.182 -11.454 4.105 1.00 84.38 101 TYR A CA 1
ATOM 804 C C . TYR A 1 101 ? -7.746 -11.727 5.541 1.00 84.38 101 TYR A C 1
ATOM 806 O O . TYR A 1 101 ? -6.770 -11.136 6.000 1.00 84.38 101 TYR A O 1
ATOM 814 N N . THR A 1 102 ? -8.415 -12.647 6.226 1.00 80.81 102 THR A N 1
ATOM 815 C CA . THR A 1 102 ? -8.043 -13.073 7.583 1.00 80.81 102 THR A CA 1
ATOM 816 C C . THR A 1 102 ? -7.420 -14.461 7.522 1.00 80.81 102 THR A C 1
ATOM 818 O O . THR A 1 102 ? -7.946 -15.339 6.840 1.00 80.81 102 THR A O 1
ATOM 821 N N .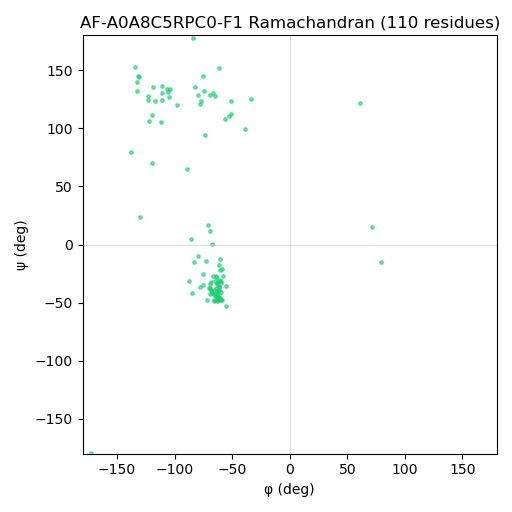 TYR A 1 103 ? -6.298 -14.671 8.212 1.00 70.69 103 TYR A N 1
ATOM 822 C CA . TYR A 1 103 ? -5.666 -15.985 8.336 1.00 70.69 103 TYR A CA 1
ATOM 823 C C . TYR A 1 103 ? -5.791 -16.488 9.775 1.00 70.69 103 TYR A C 1
ATOM 825 O O . TYR A 1 103 ? -5.368 -15.823 10.723 1.00 70.69 103 TYR A O 1
ATOM 833 N N . LEU A 1 104 ? -6.365 -17.685 9.906 1.00 57.75 104 LEU A N 1
ATOM 834 C CA . LEU A 1 104 ? -6.413 -18.476 11.132 1.00 57.75 104 LEU A CA 1
ATOM 835 C C . LEU A 1 104 ? -5.102 -19.253 11.294 1.00 57.75 104 LEU A C 1
ATOM 837 O O . LEU A 1 104 ? -4.607 -19.860 10.343 1.00 57.75 104 LEU A O 1
ATOM 841 N N . SER A 1 105 ? -4.557 -19.250 12.511 1.00 54.38 105 SER A N 1
ATOM 842 C CA . SER A 1 105 ? -3.364 -20.022 12.891 1.00 54.38 105 SER A CA 1
ATOM 843 C C . SER A 1 105 ? -3.553 -21.538 12.742 1.00 54.38 105 SER A C 1
ATOM 845 O O . SER A 1 105 ? -2.567 -22.262 12.648 1.00 54.38 105 SER A O 1
ATOM 847 N N . ASP A 1 106 ? -4.802 -22.006 12.662 1.00 49.25 106 ASP A N 1
ATOM 848 C CA . ASP A 1 106 ? -5.158 -23.387 12.361 1.00 49.25 106 ASP A CA 1
ATOM 849 C C . ASP A 1 106 ? -5.826 -23.471 10.980 1.00 49.25 106 ASP A C 1
ATOM 851 O O . ASP A 1 106 ? -6.985 -23.113 10.805 1.00 49.25 106 ASP A O 1
ATOM 855 N N . CYS A 1 107 ? -5.068 -23.981 10.006 1.00 41.78 107 CYS A N 1
ATOM 856 C CA . CYS A 1 107 ? -5.481 -24.371 8.653 1.00 41.78 107 CYS A CA 1
ATOM 857 C C . CYS A 1 107 ? -6.069 -23.274 7.734 1.00 41.78 107 CYS A C 1
ATOM 859 O O . CYS A 1 107 ? -7.105 -22.664 7.967 1.00 41.78 107 CYS A O 1
ATOM 861 N N . SER A 1 108 ? -5.396 -23.112 6.594 1.00 46.59 108 SER A N 1
ATOM 862 C CA . SER A 1 108 ? -5.732 -22.282 5.437 1.00 46.59 108 SER A CA 1
ATOM 863 C C . SER A 1 108 ? -7.222 -22.250 5.062 1.00 46.59 108 SER A C 1
ATOM 865 O O . SER A 1 108 ? -7.687 -23.100 4.306 1.00 46.59 108 SER A O 1
ATOM 867 N N . TYR A 1 109 ? -7.943 -21.203 5.464 1.00 43.03 109 TYR A N 1
ATOM 868 C CA . TYR A 1 109 ? -9.209 -20.834 4.831 1.00 43.03 109 TYR A CA 1
ATOM 869 C C . TYR A 1 109 ? -9.133 -19.400 4.317 1.00 43.03 109 TYR A C 1
ATOM 871 O O . TYR A 1 109 ? -9.147 -18.430 5.065 1.00 43.03 109 TYR A O 1
ATOM 879 N N . PHE A 1 110 ? -9.018 -19.301 2.994 1.00 43.00 110 PHE A N 1
ATOM 880 C CA . PHE A 1 110 ? -9.169 -18.075 2.224 1.00 43.00 110 PHE A CA 1
ATOM 881 C C . PHE A 1 110 ? -10.664 -17.733 2.192 1.00 43.00 110 PHE A C 1
ATOM 883 O O . PHE A 1 110 ? -11.407 -18.281 1.376 1.00 43.00 110 PHE A O 1
ATOM 890 N N . VAL A 1 111 ? -11.129 -16.896 3.119 1.00 41.97 111 VAL A N 1
ATOM 891 C CA . VAL A 1 111 ? -12.505 -16.382 3.085 1.00 41.97 111 VAL A CA 1
ATOM 892 C C . VAL A 1 111 ? -12.558 -15.273 2.033 1.00 41.97 111 VAL A C 1
ATOM 894 O O . VAL A 1 111 ? -11.774 -14.326 2.088 1.00 41.97 111 VAL A O 1
ATOM 897 N N . LYS A 1 112 ? -13.420 -15.463 1.030 1.00 37.16 112 LYS A N 1
ATOM 898 C CA . LYS A 1 112 ? -13.672 -14.525 -0.068 1.00 37.16 112 LYS A CA 1
ATOM 899 C C . LYS A 1 112 ? -14.787 -13.553 0.290 1.00 37.16 112 LYS A C 1
ATOM 901 O O . LYS A 1 112 ? -15.772 -14.025 0.897 1.00 37.16 112 LYS A O 1
#

Nearest PDB structures (foldseek):
  6wxq-assembly1_A  TM=5.960E-01  e=4.263E-01  Saccharolobus solfataricus
  6w11-assembly1_B  TM=4.871E-01  e=3.493E-01  Saccharolobus solfataricus P2
  6wxq-assembly1_B  TM=5.688E-01  e=7.249E-01  Saccharolobus solfataricus
  5ztb-assembly1_B  TM=4.347E-01  e=2.507E-01  Thermus thermophilus HB27

Secondary structure (DSSP, 8-state):
--HHHHHHHHHHHHHHHHHHHHHHHHHTS----TTPPPPEEEEE-SSSTHHHHHHHHHHS-TTS-SEEEEEETT-HHHHHHHHHHHHHHHHH-TT--EEEEEE-SSS-----

Radius of gyration: 26.31 Å; Cα contacts (8 Å, |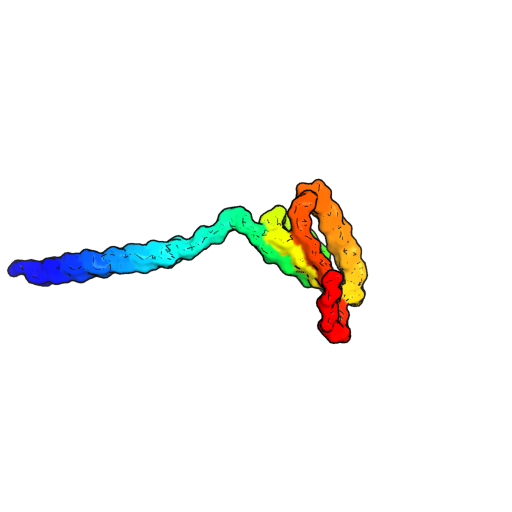Δi|>4): 102; chains: 1; bounding box: 63×35×66 Å

Foldseek 3Di:
DDPVVVVVVVVCVVVVVVVVVVVVVVVP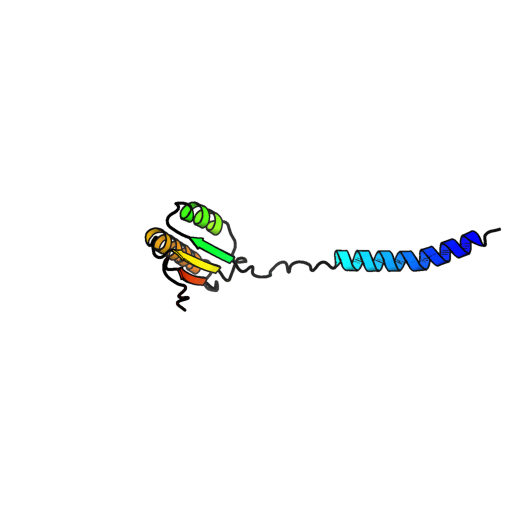PPPPPPQAQAAEEEEDEDPPCLVVVLVVVVPDDLSPPDYEYEYEPHCPVSVVVVVVSVVVVCVVPVPGHYYYFYDYPPDDDGDD

Mean predicted aligned error: 12.08 Å